Protein AF-L9WL77-F1 (afdb_monomer_lite)

Radius of gyration: 26.2 Å; chains: 1; bounding box: 69×54×65 Å

pLDDT: mean 80.89, std 22.7, range [30.05, 98.31]

Foldseek 3Di:
DDDDDDDDDDDDPPPPPVVPPPPPDDDVPPPPPPDDDDDDDDDDFDADVVVRPRVVVVVVSVVVVVVVCVVSVVVVVVVVVVVVVVVVVVVVVVVVVVLQVLCVVVVHDVVVVVCCVVVVDHPVVVVCVSCVVVVVVVVVVVVVVD

Secondary structure (DSSP, 8-state):
----------------GGGSS--S---TT---------PPPPP----BGGGTBTHHHHHHHHHHHHHHHHHHSHHHHHHHHHHHHHHHHHHHHHHHHHHHHHHHHTT-HHHHHHHHHHTSS-HHHHHHHHHHHHHHHHHHHHHTT-

InterPro domains:
  IPR027417 P-loop containing nucleoside triphosphate hydrolase [SSF52540] (39-131)

Sequence (146 aa):
LDSGDGYGGGGGGHHSQEVIDAHDDWDPEDDEPEDDAVSWTTPIVETVAIRAEGVDDLTGEFRAHREYLLESGEHADQVRQRYAEEIRTLLREDVHALLEDELAAAGGIDDLAEAVRQGETDPYSIASDILEPVEACVDELRVDGE

Structure (mmCIF, N/CA/C/O backbone):
data_AF-L9WL77-F1
#
_entry.id   AF-L9WL77-F1
#
loop_
_atom_site.group_PDB
_atom_site.id
_atom_site.type_symbol
_atom_site.label_atom_id
_atom_site.label_alt_id
_atom_site.label_comp_id
_atom_site.label_asym_id
_atom_site.label_entity_id
_atom_site.label_seq_id
_atom_site.pdbx_PDB_ins_code
_atom_site.Cartn_x
_atom_site.Cartn_y
_atom_site.Cartn_z
_atom_site.occupancy
_atom_site.B_iso_or_equiv
_atom_site.auth_seq_id
_atom_site.auth_comp_id
_atom_site.auth_asym_id
_atom_site.auth_atom_id
_atom_site.pdbx_PDB_model_num
ATOM 1 N N . LEU A 1 1 ? -33.276 25.788 -12.069 1.00 37.16 1 LEU A N 1
ATOM 2 C CA . LEU A 1 1 ? -32.039 26.073 -12.819 1.00 37.16 1 LEU A CA 1
ATOM 3 C C . LEU A 1 1 ? -31.050 26.483 -11.742 1.00 37.16 1 LEU A C 1
ATOM 5 O O . LEU A 1 1 ? -31.275 27.515 -11.137 1.00 37.16 1 LEU A O 1
ATOM 9 N N . ASP A 1 2 ? -30.103 25.676 -11.308 1.00 40.59 2 ASP A N 1
ATOM 10 C CA . ASP A 1 2 ? -29.411 24.577 -11.967 1.00 40.59 2 ASP A CA 1
ATOM 11 C C . ASP A 1 2 ? -28.818 23.670 -10.875 1.00 40.59 2 ASP A C 1
ATOM 13 O O . ASP A 1 2 ? -28.467 24.149 -9.796 1.00 40.59 2 ASP A O 1
ATOM 17 N N . SER A 1 3 ? -28.800 22.371 -11.147 1.00 42.88 3 SER A N 1
ATOM 18 C CA . SER A 1 3 ? -28.221 21.316 -10.316 1.00 42.88 3 SER A CA 1
ATOM 19 C C . SER A 1 3 ? -26.805 21.046 -10.811 1.00 42.88 3 SER A C 1
ATOM 21 O O . SER A 1 3 ? -26.585 21.053 -12.016 1.00 42.88 3 SER A O 1
ATOM 23 N N . GLY A 1 4 ? -25.868 20.738 -9.917 1.00 38.31 4 GLY A N 1
ATOM 24 C CA . GLY A 1 4 ? -24.507 20.388 -10.319 1.00 38.31 4 GLY A CA 1
ATOM 25 C C . GLY A 1 4 ? -23.731 19.690 -9.215 1.00 38.31 4 GLY A C 1
ATOM 26 O O . GLY A 1 4 ? -22.775 20.249 -8.694 1.00 38.31 4 GLY A O 1
ATOM 27 N N . ASP A 1 5 ? -24.181 18.489 -8.863 1.00 39.28 5 ASP A N 1
ATOM 28 C CA . ASP A 1 5 ? -23.380 17.459 -8.196 1.00 39.28 5 ASP A CA 1
ATOM 29 C C . ASP A 1 5 ? -22.664 16.636 -9.284 1.00 39.28 5 ASP A C 1
ATOM 31 O O . ASP A 1 5 ? -23.254 16.402 -10.346 1.00 39.28 5 ASP A O 1
ATOM 35 N N . GLY A 1 6 ? -21.419 16.201 -9.065 1.00 33.44 6 GLY A N 1
ATOM 36 C CA . GLY A 1 6 ? -20.696 15.404 -10.064 1.00 33.44 6 GLY A CA 1
ATOM 37 C C . GLY A 1 6 ? -19.195 15.236 -9.835 1.00 33.44 6 GLY A C 1
ATOM 38 O O . GLY A 1 6 ? -18.387 15.946 -10.427 1.00 33.44 6 GLY A O 1
ATOM 39 N N . TYR A 1 7 ? -18.852 14.246 -9.012 1.00 39.16 7 TYR A N 1
ATOM 40 C CA . TYR A 1 7 ? -17.526 13.655 -8.809 1.00 39.16 7 TYR A CA 1
ATOM 41 C C . TYR A 1 7 ? -16.873 13.076 -10.085 1.00 39.16 7 TYR A C 1
ATOM 43 O O . TYR A 1 7 ? -17.548 12.579 -10.984 1.00 39.16 7 TYR A O 1
ATOM 51 N N . GLY A 1 8 ? -15.536 13.021 -10.070 1.00 34.94 8 GLY A N 1
ATOM 52 C CA . GLY A 1 8 ? -14.677 12.166 -10.905 1.00 34.94 8 GLY A CA 1
ATOM 53 C C . GLY A 1 8 ? -13.213 12.539 -10.647 1.00 34.94 8 GLY A C 1
ATOM 54 O O . GLY A 1 8 ? -12.756 13.568 -11.126 1.00 34.94 8 GLY A O 1
ATOM 55 N N . GLY A 1 9 ? -12.503 11.873 -9.730 1.00 31.80 9 GLY A N 1
ATOM 56 C CA . GLY A 1 9 ? -11.868 10.575 -9.991 1.00 31.80 9 GLY A CA 1
ATOM 57 C C . GLY A 1 9 ? -10.630 10.822 -10.861 1.00 31.80 9 GLY A C 1
ATOM 58 O O . GLY A 1 9 ? -10.757 11.057 -12.053 1.00 31.80 9 GLY A O 1
ATOM 59 N N . GLY A 1 10 ? -9.432 10.961 -10.301 1.00 34.06 10 GLY A N 1
ATOM 60 C CA . GLY A 1 10 ? -8.690 9.834 -9.747 1.00 34.06 10 GLY A CA 1
ATOM 61 C C . GLY A 1 10 ? -7.585 9.475 -10.741 1.00 34.06 10 GLY A C 1
ATOM 62 O O . GLY A 1 10 ? -7.828 8.828 -11.751 1.00 34.06 10 GLY A O 1
ATOM 63 N N . GLY A 1 11 ? -6.381 9.966 -10.473 1.00 30.05 11 GLY A N 1
ATOM 64 C CA . GLY A 1 11 ? -5.178 9.725 -11.263 1.00 30.05 11 GLY A CA 1
ATOM 65 C C . GLY A 1 11 ? -3.968 10.061 -10.408 1.00 30.05 11 GLY A C 1
ATOM 66 O O . GLY A 1 11 ? -3.191 10.948 -10.745 1.00 30.05 11 GLY A O 1
ATOM 67 N N . GLY A 1 12 ? -3.897 9.428 -9.235 1.00 36.47 12 GLY A N 1
ATOM 68 C CA . GLY A 1 12 ? -2.766 9.522 -8.327 1.00 36.47 12 GLY A CA 1
ATOM 69 C C . GLY A 1 12 ? -1.535 8.929 -8.993 1.00 36.47 12 GLY A C 1
ATOM 70 O O . GLY A 1 12 ? -1.324 7.721 -8.969 1.00 36.47 12 GLY A O 1
ATOM 71 N N . GLY A 1 13 ? -0.721 9.787 -9.601 1.00 36.50 13 GLY A N 1
ATOM 72 C CA . GLY A 1 13 ? 0.672 9.469 -9.856 1.00 36.50 13 GLY A CA 1
ATOM 73 C C . GLY A 1 13 ? 1.379 9.387 -8.511 1.00 36.50 13 GLY A C 1
ATOM 74 O O . GLY A 1 13 ? 1.821 10.406 -7.989 1.00 36.50 13 GLY A O 1
ATOM 75 N N . HIS A 1 14 ? 1.469 8.184 -7.944 1.00 36.53 14 HIS A N 1
ATOM 76 C CA . HIS A 1 14 ? 2.419 7.869 -6.881 1.00 36.53 14 HIS A CA 1
ATOM 77 C C . HIS A 1 14 ? 3.830 7.898 -7.481 1.00 36.53 14 HIS A C 1
ATOM 79 O O . HIS A 1 14 ? 4.461 6.870 -7.709 1.00 36.53 14 HIS A O 1
ATOM 85 N N . HIS A 1 15 ? 4.326 9.095 -7.788 1.00 47.53 15 HIS A N 1
ATOM 86 C CA . HIS A 1 15 ? 5.761 9.295 -7.861 1.00 47.53 15 HIS A CA 1
ATOM 87 C C . HIS A 1 15 ? 6.251 9.269 -6.419 1.00 47.53 15 HIS A C 1
ATOM 89 O O . HIS A 1 15 ? 5.979 10.186 -5.648 1.00 47.53 15 HIS A O 1
ATOM 95 N N . SER A 1 16 ? 6.907 8.172 -6.054 1.00 41.25 16 SER A N 1
ATOM 96 C CA . SER A 1 16 ? 7.685 8.023 -4.830 1.00 41.25 16 SER A CA 1
ATOM 97 C C . SER A 1 16 ? 8.562 9.263 -4.625 1.00 41.25 16 SER A C 1
ATOM 99 O O . SER A 1 16 ? 9.600 9.410 -5.267 1.00 41.25 16 SER A O 1
ATOM 101 N N . GLN A 1 17 ? 8.142 10.168 -3.740 1.00 42.44 17 GLN A N 1
ATOM 102 C CA . GLN A 1 17 ? 8.957 11.301 -3.292 1.00 42.44 17 GLN A CA 1
ATOM 103 C C . GLN A 1 17 ? 10.157 10.858 -2.437 1.00 42.44 17 GLN A C 1
ATOM 105 O O . GLN A 1 17 ? 10.966 11.692 -2.056 1.00 42.44 17 GLN A O 1
ATOM 110 N N . GLU A 1 18 ? 10.333 9.559 -2.186 1.00 35.69 18 GLU A N 1
ATOM 111 C CA . GLU A 1 18 ? 11.461 9.031 -1.411 1.00 35.69 18 GLU A CA 1
ATOM 112 C C . GLU A 1 18 ? 12.813 9.077 -2.140 1.00 35.69 18 GLU A C 1
ATOM 114 O O . GLU A 1 18 ? 13.841 8.908 -1.497 1.00 35.69 18 GLU A O 1
ATOM 119 N N . VAL A 1 19 ? 12.859 9.357 -3.450 1.00 41.06 19 VAL A N 1
ATOM 120 C CA . VAL A 1 19 ? 14.140 9.425 -4.188 1.00 41.06 19 VAL A CA 1
ATOM 121 C C . VAL A 1 19 ? 14.737 10.832 -4.299 1.00 41.06 19 VAL A C 1
ATOM 123 O O . VAL A 1 19 ? 15.812 10.978 -4.869 1.00 41.06 19 VAL A O 1
ATOM 126 N N . ILE A 1 20 ? 14.068 11.878 -3.792 1.00 41.66 20 ILE A N 1
ATOM 127 C CA . ILE A 1 20 ? 14.484 13.272 -4.056 1.00 41.66 20 ILE A CA 1
ATOM 128 C C . ILE A 1 20 ? 15.245 13.923 -2.883 1.00 41.66 20 ILE A C 1
ATOM 130 O O . ILE A 1 20 ? 15.948 14.901 -3.108 1.00 41.66 20 ILE A O 1
ATOM 134 N N . ASP A 1 21 ? 15.200 13.358 -1.670 1.00 42.88 21 ASP A N 1
ATOM 135 C CA . ASP A 1 21 ? 15.864 13.935 -0.479 1.00 42.88 21 ASP A CA 1
ATOM 136 C C . ASP A 1 21 ? 17.174 13.228 -0.061 1.00 42.88 21 ASP A C 1
ATOM 138 O O . ASP A 1 21 ? 17.727 13.518 0.996 1.00 42.88 21 ASP A O 1
ATOM 142 N N . ALA A 1 22 ? 17.723 12.331 -0.888 1.00 45.69 22 ALA A N 1
ATOM 143 C CA . ALA A 1 22 ? 18.957 11.587 -0.588 1.00 45.69 22 ALA A CA 1
ATOM 144 C C . ALA A 1 22 ? 20.178 12.038 -1.419 1.00 45.69 22 ALA A C 1
ATOM 146 O O . ALA A 1 22 ? 21.009 11.212 -1.782 1.00 45.69 22 ALA A O 1
ATOM 147 N N . HIS A 1 23 ? 20.283 13.327 -1.767 1.00 51.12 23 HIS A N 1
ATOM 148 C CA . HIS A 1 23 ? 21.333 13.822 -2.674 1.00 51.12 23 HIS A CA 1
ATOM 149 C C . HIS A 1 23 ? 22.352 14.800 -2.063 1.00 51.12 23 HIS A C 1
ATOM 151 O O . HIS A 1 23 ? 23.101 15.417 -2.817 1.00 51.12 23 HIS A O 1
ATOM 157 N N . ASP A 1 24 ? 22.422 14.923 -0.735 1.00 49.88 24 ASP A N 1
ATOM 158 C CA . ASP A 1 24 ? 23.334 15.871 -0.061 1.00 49.88 24 ASP A CA 1
ATOM 159 C C . ASP A 1 24 ? 24.453 15.192 0.758 1.00 49.88 24 ASP A C 1
ATOM 161 O O . ASP A 1 24 ? 24.941 15.748 1.737 1.00 49.88 24 ASP A O 1
ATOM 165 N N . ASP A 1 25 ? 24.865 13.984 0.357 1.00 50.06 25 ASP A N 1
ATOM 166 C CA . ASP A 1 25 ? 26.063 13.314 0.891 1.00 50.06 25 ASP A CA 1
ATOM 167 C C . ASP A 1 25 ? 26.754 12.478 -0.198 1.00 50.06 25 ASP A C 1
ATOM 169 O O . ASP A 1 25 ? 26.876 11.260 -0.116 1.00 50.06 25 ASP A O 1
ATOM 173 N N . TRP A 1 26 ? 27.124 13.127 -1.305 1.00 57.94 26 TRP A N 1
ATOM 174 C CA . TRP A 1 26 ? 28.022 12.519 -2.287 1.00 57.94 26 TRP A CA 1
ATOM 175 C C . TRP A 1 26 ? 29.456 12.951 -1.969 1.00 57.94 26 TRP A C 1
ATOM 177 O O . TRP A 1 26 ? 29.856 14.070 -2.304 1.00 57.94 26 TRP A O 1
ATOM 187 N N . ASP A 1 27 ? 30.200 12.075 -1.292 1.00 52.53 27 ASP A N 1
ATOM 188 C CA . ASP A 1 27 ? 31.636 12.210 -1.043 1.00 52.53 27 ASP A CA 1
ATOM 189 C C . ASP A 1 27 ? 32.423 11.520 -2.178 1.00 52.53 27 ASP A C 1
ATOM 191 O O . ASP A 1 27 ? 32.344 10.300 -2.325 1.00 52.53 27 ASP A O 1
ATOM 195 N N . PRO A 1 28 ? 33.162 12.262 -3.024 1.00 51.75 28 PRO A N 1
ATOM 196 C CA . PRO A 1 28 ? 33.903 11.692 -4.149 1.00 51.75 28 PRO A CA 1
ATOM 197 C C . PRO A 1 28 ? 35.169 10.913 -3.739 1.00 51.75 28 PRO A C 1
ATOM 199 O O . PRO A 1 28 ? 35.890 10.454 -4.626 1.00 51.75 28 PRO A O 1
ATOM 202 N N . GLU A 1 29 ? 35.491 10.807 -2.444 1.00 48.25 29 GLU A N 1
ATOM 203 C CA . GLU A 1 29 ? 36.682 10.090 -1.957 1.00 48.25 29 GLU A CA 1
ATOM 204 C C . GLU A 1 29 ? 36.413 8.644 -1.487 1.00 48.25 29 GLU A C 1
ATOM 206 O O . GLU A 1 29 ? 37.375 7.945 -1.174 1.00 48.25 29 GLU A O 1
ATOM 211 N N . ASP A 1 30 ? 35.161 8.164 -1.510 1.00 49.72 30 ASP A N 1
ATOM 212 C CA . ASP A 1 30 ? 34.772 6.815 -1.038 1.00 49.72 30 ASP A CA 1
ATOM 213 C C . ASP A 1 30 ? 34.638 5.768 -2.172 1.00 49.72 30 ASP A C 1
ATOM 215 O O . ASP A 1 30 ? 33.979 4.740 -2.034 1.00 49.72 30 ASP A O 1
ATOM 219 N N . ASP A 1 31 ? 35.285 6.012 -3.319 1.00 53.22 31 ASP A N 1
ATOM 220 C CA . ASP A 1 31 ? 35.469 5.017 -4.388 1.00 53.22 31 ASP A CA 1
ATOM 221 C C . ASP A 1 31 ? 36.649 4.080 -4.039 1.00 53.22 31 ASP A C 1
ATOM 223 O O . ASP A 1 31 ? 37.685 4.054 -4.716 1.00 53.22 31 ASP A O 1
ATOM 227 N N . GLU A 1 32 ? 36.525 3.294 -2.963 1.00 53.25 32 GLU A N 1
ATOM 228 C CA . GLU A 1 32 ? 37.327 2.072 -2.838 1.00 53.25 32 GLU A CA 1
ATOM 229 C C . GLU A 1 32 ? 36.725 1.008 -3.777 1.00 53.25 32 GLU A C 1
ATOM 231 O O . GLU A 1 32 ? 35.556 0.649 -3.630 1.00 53.25 32 GLU A O 1
ATOM 236 N N . PRO A 1 33 ? 37.466 0.502 -4.783 1.00 49.09 33 PRO A N 1
ATOM 237 C CA . PRO A 1 33 ? 36.909 -0.428 -5.757 1.00 49.09 33 PRO A CA 1
ATOM 238 C C . PRO A 1 33 ? 36.717 -1.806 -5.115 1.00 49.09 33 PRO A C 1
ATOM 240 O O . PRO A 1 33 ? 37.643 -2.622 -5.085 1.00 49.09 33 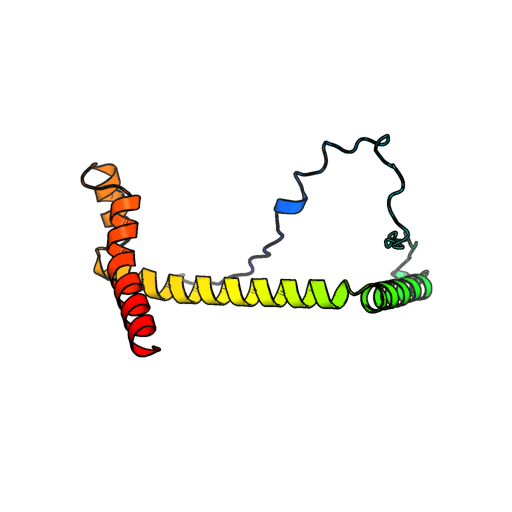PRO A O 1
ATOM 243 N N . GLU A 1 34 ? 35.510 -2.069 -4.617 1.00 51.78 34 GLU A N 1
ATOM 244 C CA . GLU A 1 34 ? 35.083 -3.396 -4.183 1.00 51.78 34 GLU A CA 1
ATOM 245 C C . GLU A 1 34 ? 34.265 -4.115 -5.271 1.00 51.78 34 GLU A C 1
ATOM 247 O O . GLU A 1 34 ? 33.139 -3.750 -5.594 1.00 51.78 34 GLU A O 1
ATOM 252 N N . ASP A 1 35 ? 34.886 -5.191 -5.760 1.00 45.59 35 ASP A N 1
ATOM 253 C CA . ASP A 1 35 ? 34.365 -6.362 -6.478 1.00 45.59 35 ASP A CA 1
ATOM 254 C C . ASP A 1 35 ? 33.847 -6.197 -7.925 1.00 45.59 35 ASP A C 1
ATOM 256 O O . ASP A 1 35 ? 33.088 -5.300 -8.279 1.00 45.59 35 ASP A O 1
ATOM 260 N N . ASP A 1 36 ? 34.282 -7.128 -8.780 1.00 49.41 36 ASP A N 1
ATOM 261 C CA . ASP A 1 36 ? 34.159 -7.164 -10.247 1.00 49.41 36 ASP A CA 1
ATOM 262 C C . ASP A 1 36 ? 32.712 -7.419 -10.753 1.00 49.41 36 ASP A C 1
ATOM 264 O O . ASP A 1 36 ? 32.470 -8.280 -11.606 1.00 49.41 36 ASP A O 1
ATOM 268 N N . ALA A 1 37 ? 31.721 -6.677 -10.256 1.00 56.66 37 ALA A N 1
ATOM 269 C CA . ALA A 1 37 ? 30.378 -6.621 -10.826 1.00 56.66 37 ALA A CA 1
ATOM 270 C C . ALA A 1 37 ? 30.253 -5.362 -11.693 1.00 56.66 37 ALA A C 1
ATOM 272 O O . ALA A 1 37 ? 30.210 -4.239 -11.199 1.00 56.66 37 ALA A O 1
ATOM 273 N N . VAL A 1 38 ? 30.214 -5.539 -13.015 1.00 66.56 38 VAL A N 1
ATOM 274 C CA . VAL A 1 38 ? 30.026 -4.437 -13.970 1.00 66.56 38 VAL A CA 1
ATOM 275 C C . VAL A 1 38 ? 28.681 -3.757 -13.684 1.00 66.56 38 VAL A C 1
ATOM 277 O O . VAL A 1 38 ? 27.632 -4.310 -14.001 1.00 66.56 38 VAL A O 1
ATOM 280 N N . SER A 1 39 ? 28.690 -2.571 -13.079 1.00 84.06 39 SER A N 1
ATOM 281 C CA . SER A 1 39 ? 27.496 -1.741 -12.892 1.00 84.06 39 SER A CA 1
ATOM 282 C C . SER A 1 39 ? 27.147 -1.001 -14.191 1.00 84.06 39 SER A C 1
ATOM 284 O O . SER A 1 39 ? 28.025 -0.643 -14.981 1.00 84.06 39 SER A O 1
ATOM 286 N N . TRP A 1 40 ? 25.852 -0.799 -14.466 1.00 92.75 40 TRP A N 1
ATOM 287 C CA . TRP A 1 40 ? 25.425 -0.095 -15.680 1.00 92.75 40 TRP A CA 1
ATOM 288 C C . TRP A 1 40 ? 25.608 1.418 -15.562 1.00 92.75 40 TRP A C 1
ATOM 290 O O . TRP A 1 40 ? 24.944 2.085 -14.768 1.00 92.75 40 TRP A O 1
ATOM 300 N N . THR A 1 41 ? 26.443 1.978 -16.434 1.00 93.81 41 THR A N 1
ATOM 301 C CA . THR A 1 41 ? 26.595 3.429 -16.590 1.00 93.81 41 THR A CA 1
ATOM 302 C C . THR A 1 41 ? 25.620 3.941 -17.644 1.00 93.81 41 THR A C 1
ATOM 304 O O . THR A 1 41 ? 25.709 3.567 -18.812 1.00 93.81 41 THR A O 1
ATOM 307 N N . THR A 1 42 ? 24.701 4.829 -17.254 1.00 93.69 42 THR A N 1
ATOM 308 C CA . THR A 1 42 ? 23.669 5.356 -18.165 1.00 93.69 42 THR A CA 1
ATOM 309 C C . THR A 1 42 ? 24.283 6.259 -19.251 1.00 93.69 42 THR A C 1
ATOM 311 O O . THR A 1 42 ? 24.845 7.305 -18.916 1.00 93.69 42 THR A O 1
ATOM 314 N N . PRO A 1 43 ? 24.163 5.912 -20.547 1.00 94.06 43 PRO A N 1
ATOM 315 C CA . PRO A 1 43 ? 24.727 6.703 -21.638 1.00 94.06 43 PRO A CA 1
ATOM 316 C C . PRO A 1 43 ? 23.871 7.939 -21.959 1.00 94.06 43 PRO A C 1
ATOM 318 O O . PRO A 1 43 ? 22.643 7.912 -21.86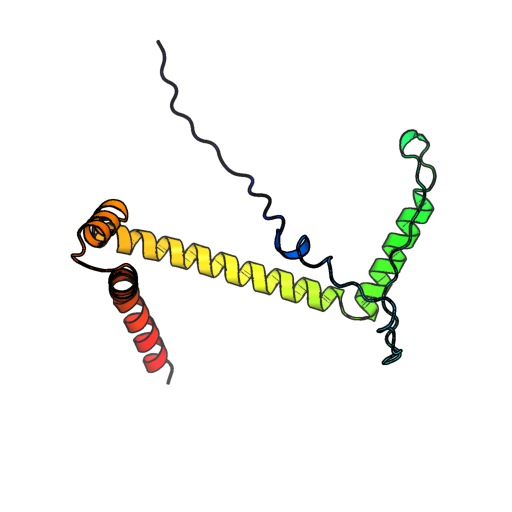6 1.00 94.06 43 PRO A O 1
ATOM 321 N N . ILE A 1 44 ? 24.517 9.023 -22.403 1.00 96.31 44 ILE A N 1
ATOM 322 C CA . ILE A 1 44 ? 23.847 10.229 -22.915 1.00 96.31 44 ILE A CA 1
ATOM 323 C C . ILE A 1 44 ? 23.887 10.195 -24.446 1.00 96.31 44 ILE A C 1
ATOM 325 O O . ILE A 1 44 ? 24.960 10.293 -25.039 1.00 96.31 44 ILE A O 1
ATOM 329 N N . VAL A 1 45 ? 22.715 10.088 -25.080 1.00 96.69 45 VAL A N 1
ATOM 330 C CA . VAL A 1 45 ? 22.568 10.030 -26.546 1.00 96.69 45 VAL A CA 1
ATOM 331 C C . VAL A 1 45 ? 21.876 11.294 -27.060 1.00 96.69 45 VAL A C 1
ATOM 333 O O . VAL A 1 45 ? 20.765 11.620 -26.638 1.00 96.69 45 VAL A O 1
ATOM 336 N N . GLU A 1 46 ? 22.515 12.010 -27.988 1.00 97.00 46 GLU A N 1
ATOM 337 C CA . GLU A 1 46 ? 21.915 13.169 -28.660 1.00 97.00 46 GLU A CA 1
ATOM 338 C C . GLU A 1 46 ? 20.863 12.718 -29.682 1.00 97.00 46 GLU A C 1
ATOM 340 O O . GLU A 1 46 ? 21.115 11.830 -30.494 1.00 97.00 46 GLU A O 1
ATOM 345 N N . THR A 1 47 ? 19.682 13.344 -29.670 1.00 97.25 47 THR A N 1
ATOM 346 C CA . THR A 1 47 ? 18.607 13.037 -30.625 1.00 97.25 47 THR A CA 1
ATOM 347 C C . THR A 1 47 ? 17.889 14.299 -31.106 1.00 97.25 47 THR A C 1
ATOM 349 O O . THR A 1 47 ? 17.692 15.253 -30.351 1.00 97.25 47 THR A O 1
ATOM 352 N N . VAL A 1 48 ? 17.441 14.297 -32.368 1.00 97.19 48 VAL A N 1
ATOM 353 C CA . VAL A 1 48 ? 16.585 15.353 -32.938 1.00 97.19 48 VAL A CA 1
ATOM 354 C C . VAL A 1 48 ? 15.330 14.719 -33.527 1.00 97.19 48 VAL A C 1
ATOM 356 O O . VAL A 1 48 ? 15.302 14.296 -34.684 1.00 97.19 48 VAL A O 1
ATOM 359 N N . ALA A 1 49 ? 14.251 14.702 -32.739 1.00 95.38 49 ALA A N 1
ATOM 360 C CA . ALA A 1 49 ? 13.010 13.998 -33.073 1.00 95.38 49 ALA A CA 1
ATOM 361 C C . ALA A 1 49 ? 12.415 14.397 -34.437 1.00 95.38 49 ALA A C 1
ATOM 363 O O . ALA A 1 49 ? 12.052 13.537 -35.234 1.00 95.38 49 ALA A O 1
ATOM 364 N N . ILE A 1 50 ? 12.372 15.698 -34.752 1.00 96.75 50 ILE A N 1
ATOM 365 C CA . ILE A 1 50 ? 11.803 16.202 -36.017 1.00 96.75 50 ILE A CA 1
ATOM 366 C C . ILE A 1 50 ? 12.618 15.818 -37.262 1.00 96.75 50 ILE A C 1
ATOM 368 O O . ILE A 1 50 ? 12.106 15.912 -38.375 1.00 96.75 50 ILE A O 1
ATOM 372 N N . ARG A 1 51 ? 13.881 15.415 -37.083 1.00 95.94 51 ARG A N 1
ATOM 373 C CA . ARG A 1 51 ? 14.771 14.955 -38.157 1.00 95.94 51 ARG A CA 1
ATOM 374 C C . ARG A 1 51 ? 15.025 13.449 -38.103 1.00 95.94 51 ARG A C 1
ATOM 376 O O . ARG A 1 51 ? 15.720 12.939 -38.971 1.00 95.94 51 ARG A O 1
ATOM 383 N N . ALA A 1 52 ? 14.451 12.755 -37.116 1.00 93.81 52 ALA A N 1
ATOM 384 C CA . ALA A 1 52 ? 14.734 11.355 -36.808 1.00 93.81 52 ALA A CA 1
ATOM 385 C C . ALA A 1 52 ? 16.242 11.055 -36.633 1.00 93.81 52 ALA A C 1
ATOM 387 O O . ALA A 1 52 ? 16.697 9.954 -36.923 1.00 93.81 52 ALA A O 1
ATOM 388 N N . GLU A 1 53 ? 17.020 12.029 -36.152 1.00 97.56 53 GLU A N 1
ATOM 389 C CA . GLU A 1 53 ? 18.460 11.871 -35.897 1.00 97.56 53 GLU A CA 1
ATOM 390 C C . GLU A 1 53 ? 18.683 11.272 -34.497 1.00 97.56 53 GLU A C 1
ATOM 392 O O . GLU A 1 53 ? 17.989 11.649 -33.549 1.00 97.56 53 GLU A O 1
ATOM 397 N N . GLY A 1 54 ? 19.634 10.338 -34.373 1.00 96.38 54 GLY A N 1
ATOM 398 C CA . GLY A 1 54 ? 20.010 9.679 -33.109 1.00 96.38 54 GLY A CA 1
ATOM 399 C C . GLY A 1 54 ? 19.037 8.599 -32.607 1.00 96.38 54 GLY A C 1
ATOM 400 O O . GLY A 1 54 ? 19.259 7.999 -31.559 1.00 96.38 54 GLY A O 1
ATOM 401 N N . VAL A 1 55 ? 17.952 8.320 -33.340 1.00 96.56 55 VAL A N 1
ATOM 402 C CA . VAL A 1 55 ? 16.927 7.340 -32.925 1.00 96.56 55 VAL A CA 1
ATOM 403 C C . VAL A 1 55 ? 17.464 5.905 -32.933 1.00 96.56 55 VAL A C 1
ATOM 405 O O . VAL A 1 55 ? 17.159 5.128 -32.024 1.00 96.56 55 VAL A O 1
ATOM 408 N N . ASP A 1 56 ? 18.264 5.549 -33.940 1.00 96.88 56 ASP A N 1
ATOM 409 C CA . ASP A 1 56 ? 18.868 4.215 -34.036 1.00 96.88 56 ASP A CA 1
ATOM 410 C C . ASP A 1 56 ? 19.876 3.977 -32.907 1.00 96.88 56 ASP A C 1
ATOM 412 O O . ASP A 1 56 ? 19.846 2.910 -32.289 1.00 96.88 56 ASP A O 1
ATOM 416 N N . ASP A 1 57 ? 20.682 4.992 -32.582 1.00 96.56 57 ASP A N 1
ATOM 417 C CA . ASP A 1 57 ? 21.652 4.955 -31.484 1.00 96.56 57 ASP A CA 1
ATOM 418 C C . ASP A 1 57 ? 20.939 4.788 -30.135 1.00 96.56 57 ASP A C 1
ATOM 420 O O . ASP A 1 57 ? 21.240 3.860 -29.387 1.00 96.56 57 ASP A O 1
ATOM 424 N N . LEU A 1 58 ? 19.894 5.586 -29.867 1.00 96.81 58 LEU A N 1
ATOM 425 C CA . LEU A 1 58 ? 19.069 5.454 -28.658 1.00 96.81 58 LEU A CA 1
ATOM 426 C C . LEU A 1 58 ? 18.452 4.053 -28.533 1.00 96.81 58 LEU A C 1
ATOM 428 O O . LEU A 1 58 ? 18.434 3.451 -27.460 1.00 96.81 58 LEU A O 1
ATOM 432 N N . THR A 1 59 ? 17.944 3.512 -29.642 1.00 97.50 59 THR A N 1
ATOM 433 C CA . THR A 1 59 ? 17.371 2.160 -29.656 1.00 97.50 59 THR A CA 1
ATOM 434 C C . THR A 1 59 ? 18.451 1.096 -29.432 1.00 97.50 59 THR A C 1
ATOM 436 O O . THR A 1 59 ? 18.167 0.049 -28.850 1.00 97.50 59 THR A O 1
ATOM 439 N N . GLY A 1 60 ? 19.682 1.341 -29.888 1.00 97.31 60 GLY A N 1
ATOM 440 C CA . GLY A 1 60 ? 20.863 0.540 -29.567 1.00 97.31 60 GLY A CA 1
ATOM 441 C C . GLY A 1 60 ? 21.104 0.472 -28.061 1.00 97.31 60 GLY A C 1
AT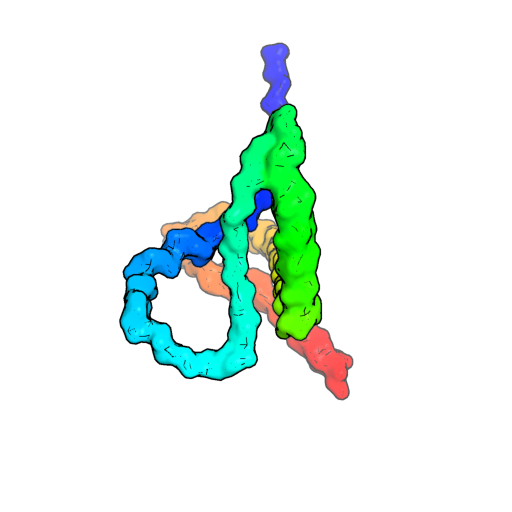OM 442 O O . GLY A 1 60 ? 21.118 -0.627 -27.507 1.00 97.31 60 GLY A O 1
ATOM 443 N N . GLU A 1 61 ? 21.159 1.626 -27.398 1.00 97.88 61 GLU A N 1
ATOM 444 C CA . GLU A 1 61 ? 21.360 1.705 -25.946 1.00 97.88 61 GLU A CA 1
ATOM 445 C C . GLU A 1 61 ? 20.224 1.041 -25.153 1.00 97.88 61 GLU A C 1
ATOM 447 O O . GLU A 1 61 ? 20.475 0.344 -24.173 1.00 97.88 61 GLU A O 1
ATOM 452 N N . PHE A 1 62 ? 18.968 1.140 -25.606 1.00 97.44 62 PHE A N 1
ATOM 453 C CA . PHE A 1 62 ? 17.863 0.401 -24.979 1.00 97.44 62 PHE A CA 1
ATOM 454 C C . PHE A 1 62 ? 18.027 -1.119 -25.059 1.00 97.44 62 PHE A C 1
ATOM 456 O O . PHE A 1 62 ? 17.629 -1.828 -24.131 1.00 97.44 62 PHE A O 1
ATOM 463 N N . ARG A 1 63 ? 18.587 -1.645 -26.155 1.00 97.69 63 ARG A N 1
ATOM 464 C CA . ARG A 1 63 ? 18.866 -3.085 -26.269 1.00 97.69 63 ARG A CA 1
ATOM 465 C C . ARG A 1 63 ? 20.015 -3.490 -25.353 1.00 97.69 63 ARG A C 1
ATOM 467 O O . ARG A 1 63 ? 19.858 -4.484 -24.653 1.00 97.69 63 ARG A O 1
ATOM 474 N N . ALA A 1 64 ? 21.094 -2.710 -25.325 1.00 96.56 64 ALA A N 1
ATOM 475 C CA . ALA A 1 64 ? 22.242 -2.962 -24.458 1.00 96.56 64 ALA A CA 1
ATOM 476 C C . ALA A 1 64 ? 21.844 -2.938 -22.973 1.00 96.56 64 ALA A C 1
ATOM 478 O O . ALA A 1 64 ? 22.163 -3.863 -22.234 1.00 96.56 64 ALA A O 1
ATOM 479 N N . HIS A 1 65 ? 21.037 -1.957 -22.556 1.00 96.38 65 HIS A N 1
ATOM 480 C CA . HIS A 1 65 ? 20.527 -1.897 -21.186 1.00 96.38 65 HIS A CA 1
ATOM 481 C C . HIS A 1 65 ? 19.618 -3.087 -20.855 1.00 96.38 65 HIS A C 1
ATOM 483 O O . HIS A 1 65 ? 19.688 -3.647 -19.766 1.00 96.38 65 HIS A O 1
ATOM 489 N N . ARG A 1 66 ? 18.767 -3.515 -21.798 1.00 94.94 66 ARG A N 1
ATOM 490 C CA . ARG A 1 66 ? 17.935 -4.708 -21.601 1.00 94.94 66 ARG A CA 1
ATOM 491 C C . ARG A 1 66 ? 18.779 -5.972 -21.448 1.00 94.94 66 ARG A C 1
ATOM 493 O O . ARG A 1 66 ? 18.412 -6.823 -20.646 1.00 94.94 66 ARG A O 1
ATOM 500 N N . GLU A 1 67 ? 19.832 -6.122 -22.244 1.00 95.88 67 GLU A N 1
ATOM 501 C CA . GLU A 1 67 ? 20.755 -7.256 -22.156 1.00 95.88 67 GLU A CA 1
ATOM 502 C C . GLU A 1 67 ? 21.450 -7.271 -20.800 1.00 95.88 67 GLU A C 1
ATOM 504 O O . GLU A 1 67 ? 21.333 -8.272 -20.099 1.00 95.88 67 GLU A O 1
ATOM 509 N N . TYR A 1 68 ? 21.996 -6.127 -20.374 1.00 95.06 68 TYR A N 1
ATOM 510 C CA . TYR A 1 68 ? 22.521 -5.940 -19.025 1.00 95.06 68 TYR A CA 1
ATOM 511 C C . TYR A 1 68 ? 21.517 -6.413 -17.970 1.00 95.06 68 TYR A C 1
ATOM 513 O O . TYR A 1 68 ? 21.786 -7.397 -17.298 1.00 95.06 68 TYR A O 1
ATOM 521 N N . LEU A 1 69 ? 20.313 -5.826 -17.912 1.00 95.00 69 LEU A N 1
ATOM 522 C CA . LEU A 1 69 ? 19.311 -6.151 -16.885 1.00 95.00 69 LEU A CA 1
ATOM 523 C C . LEU A 1 69 ? 18.932 -7.643 -16.833 1.00 95.00 69 LEU A C 1
ATOM 525 O O . LEU A 1 69 ? 18.478 -8.129 -15.794 1.00 95.00 69 LEU A O 1
ATOM 529 N N . LEU A 1 70 ? 19.033 -8.359 -17.956 1.00 94.00 70 LEU A N 1
ATOM 530 C CA . LEU A 1 70 ? 18.777 -9.797 -18.018 1.00 94.00 70 LEU A CA 1
ATOM 531 C C . LEU A 1 70 ? 19.980 -10.621 -17.550 1.00 94.00 70 LEU A C 1
ATOM 533 O O . LEU A 1 70 ? 19.778 -11.620 -16.864 1.00 94.00 70 LEU A O 1
ATOM 537 N N . GLU A 1 71 ? 21.195 -10.233 -17.938 1.00 94.19 71 GLU A N 1
ATOM 538 C CA . GLU A 1 71 ? 22.435 -10.934 -17.592 1.00 94.19 71 GLU A CA 1
ATOM 539 C C . GLU A 1 71 ? 22.829 -10.731 -16.132 1.00 94.19 71 GLU A C 1
ATOM 541 O O . GLU A 1 71 ? 23.263 -11.680 -15.478 1.00 94.19 71 GLU A O 1
ATOM 546 N N . SER A 1 72 ? 22.643 -9.521 -15.613 1.00 93.88 72 SER A N 1
ATOM 547 C CA . SER A 1 72 ? 22.989 -9.168 -14.242 1.00 93.88 72 SER A CA 1
ATOM 548 C C . SER A 1 72 ? 21.906 -9.604 -13.232 1.00 93.88 72 SER A C 1
ATOM 550 O O . SER A 1 72 ? 22.216 -9.898 -12.081 1.00 93.88 72 SER A O 1
ATOM 552 N N . GLY A 1 73 ? 20.658 -9.808 -13.686 1.00 92.81 73 GLY A N 1
ATOM 553 C CA . GLY A 1 73 ? 19.544 -10.340 -12.881 1.00 92.81 73 GLY A CA 1
ATOM 554 C C . GLY A 1 73 ? 18.576 -9.281 -12.335 1.00 92.81 73 GLY A C 1
ATOM 555 O O . GLY A 1 73 ? 17.470 -9.612 -11.897 1.00 92.81 73 GLY A O 1
ATOM 556 N N . GLU A 1 74 ? 18.919 -8.004 -12.461 1.00 92.12 74 GLU A N 1
ATOM 557 C CA . GLU A 1 74 ? 18.187 -6.841 -11.954 1.00 92.12 74 GLU A CA 1
ATOM 558 C C . GLU A 1 74 ? 16.773 -6.769 -12.526 1.00 92.12 74 GLU A C 1
ATOM 560 O O . GLU A 1 74 ? 15.855 -6.339 -11.832 1.00 92.12 74 GLU A O 1
ATOM 565 N N . HIS A 1 75 ? 16.543 -7.234 -13.760 1.00 92.69 75 HIS A N 1
ATOM 566 C CA . HIS A 1 75 ? 15.187 -7.320 -14.304 1.00 92.69 75 HIS A CA 1
ATOM 567 C C . HIS A 1 75 ? 14.293 -8.231 -13.452 1.00 92.69 75 HIS A C 1
ATOM 569 O O . HIS A 1 75 ? 13.146 -7.888 -13.163 1.00 92.69 75 HIS A O 1
ATOM 575 N N . ALA A 1 76 ? 14.795 -9.403 -13.055 1.00 93.75 76 ALA A N 1
ATOM 576 C CA . ALA A 1 76 ? 14.030 -10.346 -12.246 1.00 93.75 76 ALA A CA 1
ATOM 577 C C . ALA A 1 76 ? 13.772 -9.782 -10.842 1.00 93.75 76 ALA A C 1
ATOM 579 O O . ALA A 1 76 ? 12.659 -9.907 -10.327 1.00 93.75 76 ALA A O 1
ATOM 580 N N . ASP A 1 77 ? 14.763 -9.104 -10.263 1.00 94.31 77 ASP A N 1
ATOM 581 C CA . ASP A 1 77 ? 14.634 -8.431 -8.972 1.00 94.31 77 ASP A CA 1
ATOM 582 C C . ASP A 1 77 ? 13.615 -7.291 -9.010 1.00 94.31 77 ASP A C 1
ATOM 584 O O . ASP A 1 77 ? 12.721 -7.239 -8.164 1.00 94.31 77 ASP A O 1
ATOM 588 N N . GLN A 1 78 ? 13.670 -6.432 -10.030 1.00 93.94 78 GLN A N 1
ATOM 589 C CA . GLN A 1 78 ? 12.711 -5.343 -10.230 1.00 93.94 78 GLN A CA 1
ATOM 590 C C . GLN A 1 78 ? 11.286 -5.869 -10.420 1.00 93.94 78 GLN A C 1
ATOM 592 O O . GLN A 1 78 ? 10.338 -5.321 -9.857 1.00 93.94 78 GLN A O 1
ATOM 597 N N . VAL A 1 79 ? 11.113 -6.937 -11.205 1.00 96.00 79 VAL A N 1
ATOM 598 C CA . VAL A 1 79 ? 9.803 -7.566 -11.413 1.00 96.00 79 VAL A CA 1
ATOM 599 C C . VAL A 1 79 ? 9.274 -8.162 -10.111 1.00 96.00 79 VAL A C 1
ATOM 601 O O . VAL A 1 79 ? 8.111 -7.936 -9.774 1.00 96.00 79 VAL A O 1
ATOM 604 N N . ARG A 1 80 ? 10.116 -8.868 -9.345 1.00 97.19 80 ARG A N 1
ATOM 605 C CA . ARG A 1 80 ? 9.737 -9.382 -8.024 1.00 97.19 80 ARG A CA 1
ATOM 606 C C . ARG A 1 80 ? 9.328 -8.243 -7.093 1.00 97.19 80 ARG A C 1
ATOM 608 O O . ARG A 1 80 ? 8.292 -8.362 -6.448 1.00 97.19 80 ARG A O 1
ATOM 615 N N . GLN A 1 81 ? 10.103 -7.159 -7.033 1.00 96.75 81 GLN A N 1
ATOM 616 C CA . GLN A 1 81 ? 9.788 -6.012 -6.182 1.00 96.75 81 GLN A CA 1
ATOM 617 C C . GLN A 1 81 ? 8.453 -5.383 -6.580 1.00 96.75 81 GLN A C 1
ATOM 619 O O . GLN A 1 81 ? 7.615 -5.154 -5.715 1.00 96.75 81 GLN A O 1
ATOM 624 N N . ARG A 1 82 ? 8.217 -5.174 -7.883 1.00 97.12 82 ARG A N 1
ATOM 625 C CA . ARG A 1 82 ? 6.949 -4.631 -8.388 1.00 97.12 82 ARG A CA 1
ATOM 626 C C . ARG A 1 82 ? 5.762 -5.477 -7.941 1.00 97.12 82 ARG A C 1
ATOM 628 O O . ARG A 1 82 ? 4.805 -4.926 -7.414 1.00 97.12 82 ARG A O 1
ATOM 635 N N . TYR A 1 83 ? 5.834 -6.796 -8.118 1.00 97.94 83 TYR A N 1
ATOM 636 C CA . TYR A 1 83 ? 4.752 -7.682 -7.690 1.00 97.94 83 TYR A CA 1
ATOM 637 C C . TYR A 1 83 ? 4.608 -7.747 -6.170 1.00 97.94 83 TYR A C 1
ATOM 639 O O . TYR A 1 83 ? 3.491 -7.832 -5.673 1.00 97.94 83 TYR A O 1
ATOM 647 N N . ALA A 1 84 ? 5.710 -7.683 -5.420 1.00 97.69 84 ALA A N 1
ATOM 648 C CA . ALA A 1 84 ? 5.647 -7.615 -3.966 1.00 97.69 84 ALA A CA 1
ATOM 649 C C . ALA A 1 84 ? 4.918 -6.346 -3.498 1.00 97.69 84 ALA A C 1
ATOM 651 O O . ALA A 1 84 ? 4.063 -6.442 -2.620 1.00 97.69 84 ALA A O 1
ATOM 652 N N . GLU A 1 85 ? 5.201 -5.187 -4.100 1.00 97.69 85 GLU A N 1
ATOM 653 C CA . GLU A 1 85 ? 4.472 -3.954 -3.783 1.00 97.69 85 GLU A CA 1
ATOM 654 C C . GLU A 1 85 ? 3.013 -4.007 -4.222 1.00 97.69 85 GLU A C 1
ATOM 656 O O . GLU A 1 85 ? 2.142 -3.606 -3.460 1.00 97.69 85 GLU A O 1
ATOM 661 N N . GLU A 1 86 ? 2.722 -4.561 -5.399 1.00 97.69 86 GLU A N 1
ATOM 662 C CA . GLU A 1 86 ? 1.345 -4.734 -5.866 1.00 97.69 86 GLU A CA 1
ATOM 663 C C . GLU A 1 86 ? 0.527 -5.588 -4.888 1.00 97.69 86 GLU A C 1
ATOM 665 O O . GLU A 1 86 ? -0.562 -5.190 -4.480 1.00 97.69 86 GLU A O 1
ATOM 670 N N . ILE A 1 87 ? 1.084 -6.714 -4.429 1.00 97.88 87 ILE A N 1
ATOM 671 C CA . ILE A 1 87 ? 0.452 -7.566 -3.414 1.00 97.88 87 ILE A CA 1
ATOM 672 C C . ILE A 1 87 ? 0.223 -6.788 -2.112 1.00 97.88 87 ILE A C 1
ATOM 674 O O . ILE A 1 87 ? -0.864 -6.867 -1.543 1.00 97.88 87 ILE A O 1
ATOM 678 N N . ARG A 1 88 ? 1.216 -6.029 -1.628 1.00 97.94 88 ARG A N 1
ATOM 679 C CA . ARG A 1 88 ? 1.066 -5.236 -0.396 1.00 97.94 88 ARG A CA 1
ATOM 680 C C . ARG A 1 88 ? -0.011 -4.166 -0.532 1.00 97.94 88 ARG A C 1
ATOM 682 O O . ARG A 1 88 ? -0.791 -4.003 0.400 1.00 97.94 88 ARG A O 1
ATOM 689 N N . THR A 1 89 ? -0.064 -3.459 -1.660 1.00 97.69 89 THR A N 1
ATOM 690 C CA . THR A 1 89 ? -1.082 -2.435 -1.920 1.00 97.69 89 THR A CA 1
ATOM 691 C C . THR A 1 89 ? -2.475 -3.043 -1.927 1.00 97.69 89 THR A C 1
ATOM 693 O O . THR A 1 89 ? -3.322 -2.572 -1.175 1.00 97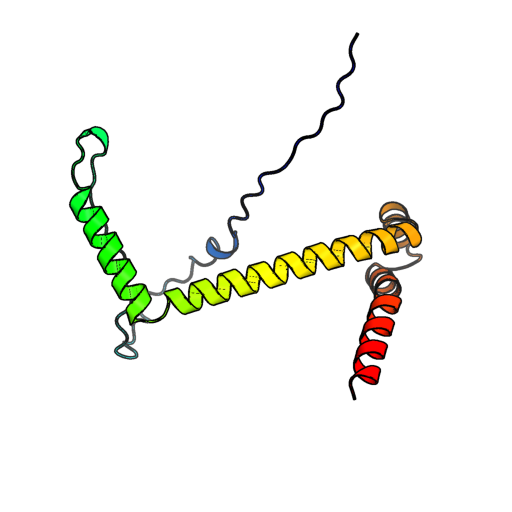.69 89 THR A O 1
ATOM 696 N N . LEU A 1 90 ? -2.688 -4.125 -2.683 1.00 97.56 90 LEU A N 1
ATOM 697 C CA . LEU A 1 90 ? -3.988 -4.799 -2.752 1.00 97.56 90 LEU A CA 1
ATOM 698 C C . LEU A 1 90 ? -4.455 -5.262 -1.368 1.00 97.56 90 LEU A C 1
ATOM 700 O O . LEU A 1 90 ? -5.573 -4.969 -0.962 1.00 97.56 90 LEU A O 1
ATOM 704 N N . LEU A 1 91 ? -3.572 -5.907 -0.599 1.00 96.62 91 LEU A N 1
ATOM 705 C CA . LEU A 1 91 ? -3.900 -6.334 0.763 1.00 96.62 91 LEU A CA 1
ATOM 706 C C . LEU A 1 91 ? -4.247 -5.150 1.675 1.00 96.62 91 LEU A C 1
ATOM 708 O O . LEU A 1 91 ? -5.151 -5.256 2.499 1.00 96.62 91 LEU A O 1
ATOM 712 N N . ARG A 1 92 ? -3.536 -4.024 1.550 1.00 96.50 92 ARG A N 1
ATOM 713 C CA . ARG A 1 92 ? -3.785 -2.833 2.370 1.00 96.50 92 ARG A CA 1
ATOM 714 C C . ARG A 1 92 ? -5.115 -2.172 2.013 1.00 96.50 92 ARG A C 1
ATOM 716 O O . ARG A 1 92 ? -5.806 -1.726 2.920 1.00 96.50 92 ARG A O 1
ATOM 723 N N . GLU A 1 93 ? -5.467 -2.127 0.731 1.00 96.88 93 GLU A N 1
ATOM 724 C CA . GLU A 1 93 ? -6.752 -1.611 0.242 1.00 96.88 93 GLU A CA 1
ATOM 725 C C . GLU A 1 93 ? -7.923 -2.492 0.693 1.00 96.88 93 GLU A C 1
ATOM 727 O O . GLU A 1 93 ? -8.902 -1.974 1.231 1.00 96.88 93 GLU A O 1
ATOM 732 N N . ASP A 1 94 ? -7.795 -3.813 0.555 1.00 94.88 94 ASP A N 1
ATOM 733 C CA . ASP A 1 94 ? -8.833 -4.764 0.962 1.00 94.88 94 ASP A CA 1
ATOM 734 C C . ASP A 1 94 ? -9.072 -4.720 2.478 1.00 94.88 94 ASP A C 1
ATOM 736 O O . ASP A 1 94 ? -10.213 -4.633 2.931 1.00 94.88 94 ASP A O 1
ATOM 740 N N . VAL A 1 95 ? -8.000 -4.721 3.282 1.00 93.06 95 VAL A N 1
ATOM 741 C CA . VAL A 1 95 ? -8.114 -4.594 4.744 1.00 93.06 95 VAL A CA 1
ATOM 742 C C . VAL A 1 95 ? -8.699 -3.237 5.127 1.00 93.06 95 VAL A C 1
ATOM 744 O O . VAL A 1 95 ? -9.552 -3.180 6.006 1.00 93.06 95 VAL A O 1
ATOM 747 N N . HIS A 1 96 ? -8.294 -2.151 4.464 1.00 93.44 96 HIS A N 1
ATOM 748 C CA . HIS A 1 96 ? -8.856 -0.827 4.726 1.00 93.44 96 HIS A CA 1
ATOM 749 C C . HIS A 1 96 ? -10.371 -0.801 4.502 1.00 93.44 96 HIS A C 1
ATOM 751 O O . HIS A 1 96 ? -11.096 -0.283 5.343 1.00 93.44 96 HIS A O 1
ATOM 757 N N . ALA A 1 97 ? -10.864 -1.410 3.420 1.00 91.69 97 ALA A N 1
ATOM 758 C CA . ALA A 1 97 ? -12.298 -1.492 3.155 1.00 91.69 97 ALA A CA 1
ATOM 759 C C . ALA A 1 97 ? -13.065 -2.248 4.255 1.00 91.69 97 ALA A C 1
ATOM 761 O O . ALA A 1 97 ? -14.148 -1.819 4.637 1.00 91.69 97 ALA A O 1
ATOM 762 N N . LEU A 1 98 ? -12.494 -3.331 4.796 1.00 90.94 98 LEU A N 1
ATOM 763 C CA . LEU A 1 98 ? -13.091 -4.058 5.923 1.00 90.94 98 LEU A CA 1
ATOM 764 C C . LEU A 1 98 ? -13.117 -3.210 7.203 1.00 90.94 98 LEU A C 1
ATOM 766 O O . LEU A 1 98 ? -14.110 -3.206 7.922 1.00 90.94 98 LEU A O 1
ATOM 770 N N . LEU A 1 99 ? -12.038 -2.474 7.483 1.00 91.81 99 LEU A N 1
ATOM 771 C CA . LEU A 1 99 ? -11.943 -1.632 8.678 1.00 91.81 99 LEU A CA 1
ATOM 772 C C . LEU A 1 99 ? -12.863 -0.406 8.621 1.00 91.81 99 LEU A C 1
ATOM 774 O O . LEU A 1 99 ? -13.299 0.057 9.669 1.00 91.81 99 LEU A O 1
ATOM 778 N N . GLU A 1 100 ? -13.182 0.114 7.434 1.00 91.69 100 GLU A N 1
ATOM 779 C CA . GLU A 1 100 ? -14.164 1.197 7.271 1.00 91.69 100 GLU A CA 1
ATOM 780 C C . GLU A 1 100 ? -15.566 0.777 7.745 1.00 91.69 100 GLU A C 1
ATOM 782 O O . GLU A 1 100 ? -16.251 1.558 8.411 1.00 91.69 100 GLU A O 1
ATOM 787 N N . ASP A 1 101 ? -15.976 -0.466 7.474 1.00 89.69 101 ASP A N 1
ATOM 788 C CA . ASP A 1 101 ? -17.256 -0.998 7.956 1.00 89.69 101 ASP A CA 1
ATOM 789 C C . ASP A 1 101 ? -17.271 -1.117 9.495 1.00 89.69 101 ASP A C 1
ATOM 791 O O . ASP A 1 101 ? -18.256 -0.739 10.140 1.00 89.69 101 ASP A O 1
ATOM 795 N N . GLU A 1 102 ? -16.165 -1.562 10.101 1.00 90.69 102 GLU A N 1
ATOM 796 C CA . GLU A 1 102 ? -16.016 -1.646 11.564 1.00 90.69 102 GLU A CA 1
ATOM 797 C C . GLU A 1 102 ? -15.962 -0.259 12.222 1.00 90.69 102 GLU A C 1
ATOM 799 O O . GLU A 1 102 ? -16.613 -0.016 13.241 1.00 90.69 102 GLU A O 1
ATOM 804 N N . LEU A 1 103 ? -15.258 0.698 11.610 1.00 91.75 103 LEU A N 1
ATOM 805 C CA . LEU A 1 103 ? -15.243 2.095 12.048 1.00 91.75 103 LEU A CA 1
ATOM 806 C C . LEU A 1 103 ? -16.649 2.691 12.020 1.00 91.75 103 LEU A C 1
ATOM 808 O O . LEU A 1 103 ? -17.050 3.350 12.980 1.00 91.75 103 LEU A O 1
ATOM 812 N N . ALA A 1 104 ? -17.416 2.445 10.955 1.00 91.44 104 ALA A N 1
ATOM 813 C CA . ALA A 1 104 ? -18.801 2.892 10.860 1.00 91.44 104 ALA A CA 1
ATOM 814 C C . ALA A 1 104 ? -19.681 2.263 11.955 1.00 91.44 104 ALA A C 1
ATOM 816 O O . ALA A 1 104 ? -20.506 2.959 12.553 1.00 91.44 104 ALA A O 1
ATOM 817 N N . ALA A 1 105 ? -19.484 0.978 12.267 1.00 90.44 105 ALA A N 1
ATOM 818 C CA . ALA A 1 105 ? -20.188 0.294 13.352 1.00 90.44 105 ALA A CA 1
ATOM 819 C C . ALA A 1 105 ? -19.825 0.848 14.745 1.00 90.44 105 ALA A C 1
ATOM 821 O O . ALA A 1 105 ? -20.689 0.912 15.623 1.00 90.44 105 ALA A O 1
ATOM 822 N N . ALA A 1 106 ? -18.585 1.307 14.930 1.00 90.12 106 ALA A N 1
ATOM 823 C CA . ALA A 1 106 ? -18.090 1.921 16.163 1.00 90.12 106 ALA A CA 1
ATOM 824 C C . ALA A 1 106 ? -18.491 3.401 16.352 1.00 90.12 106 ALA A C 1
ATOM 826 O O . ALA A 1 106 ? -18.096 4.022 17.337 1.00 90.12 106 ALA A O 1
ATOM 827 N N . GLY A 1 107 ? -19.290 3.968 15.440 1.00 91.19 107 GLY A N 1
ATOM 828 C CA . GLY A 1 107 ? -19.775 5.356 15.499 1.00 91.19 107 GLY A CA 1
ATOM 829 C C . GLY A 1 107 ? -19.229 6.263 14.393 1.00 91.19 107 GLY A C 1
ATOM 830 O O . GLY A 1 107 ? -19.714 7.376 14.218 1.00 91.19 107 GLY A O 1
ATOM 831 N N . GLY A 1 108 ? -18.282 5.778 13.592 1.00 94.94 108 GLY A N 1
ATOM 832 C CA . GLY A 1 108 ? -17.658 6.526 12.508 1.00 94.94 108 GLY A CA 1
ATOM 833 C C . GLY A 1 108 ? -16.497 7.406 12.970 1.00 94.94 108 GLY A C 1
ATOM 834 O O . GLY A 1 108 ? -16.329 7.719 14.149 1.00 94.94 108 GLY A O 1
ATOM 835 N N . ILE A 1 109 ? -15.668 7.814 12.008 1.00 94.50 109 ILE A N 1
ATOM 836 C CA . ILE A 1 109 ? -14.395 8.487 12.292 1.00 94.50 109 ILE A CA 1
ATOM 837 C C . ILE A 1 109 ? -14.562 9.834 13.011 1.00 94.50 109 ILE A C 1
ATOM 839 O O . ILE A 1 109 ? -13.751 10.163 13.873 1.00 94.50 109 ILE A O 1
ATOM 843 N N . ASP A 1 110 ? -15.612 10.598 12.696 1.00 96.31 110 ASP A N 1
ATOM 844 C CA . ASP A 1 110 ? -15.827 11.932 13.266 1.00 96.31 110 ASP A CA 1
ATOM 845 C C . ASP A 1 110 ? -16.164 11.867 14.764 1.00 96.31 110 ASP A C 1
ATOM 847 O O . ASP A 1 110 ? -15.580 12.605 15.561 1.00 96.31 110 ASP A O 1
ATOM 851 N N . ASP A 1 111 ? -17.048 10.950 15.162 1.00 96.44 111 ASP A N 1
ATOM 852 C CA . ASP A 1 111 ? -17.441 10.766 16.563 1.00 96.44 111 ASP A CA 1
ATOM 853 C C . ASP A 1 111 ? -16.270 10.217 17.393 1.00 96.44 111 ASP A C 1
ATOM 855 O O . ASP A 1 111 ? -16.007 10.684 18.504 1.00 96.44 111 ASP A O 1
ATOM 859 N N . LEU A 1 112 ? -15.503 9.281 16.824 1.00 96.06 112 LEU A N 1
ATOM 860 C CA . LEU A 1 112 ? -14.292 8.744 17.445 1.00 96.06 112 LEU A CA 1
ATOM 861 C C . LEU A 1 112 ? -13.216 9.828 17.621 1.00 96.06 112 LEU A C 1
ATOM 863 O O . LEU A 1 112 ? -12.620 9.951 18.694 1.00 96.06 112 LEU A O 1
ATOM 867 N N . ALA A 1 113 ? -12.989 10.663 16.603 1.00 97.38 113 ALA A N 1
ATOM 868 C CA . ALA A 1 113 ? -12.054 11.783 16.685 1.00 97.38 113 ALA A CA 1
ATOM 869 C C . ALA A 1 113 ? -12.488 12.817 17.737 1.00 97.38 113 ALA A C 1
ATOM 871 O O . ALA A 1 113 ? -11.653 13.384 18.449 1.00 97.38 113 ALA A O 1
ATOM 872 N N . GLU A 1 114 ? -13.792 13.043 17.873 1.00 98.25 114 GLU A N 1
ATOM 873 C CA . GLU A 1 114 ? -14.359 13.941 18.868 1.00 98.25 114 GLU A CA 1
ATOM 874 C C . GLU A 1 114 ? -14.197 13.396 20.299 1.00 98.25 114 GLU A C 1
ATOM 876 O O . GLU A 1 114 ? -13.808 14.154 21.192 1.00 98.25 114 GLU A O 1
ATOM 881 N N . ALA A 1 115 ? -14.376 12.089 20.516 1.00 97.31 115 ALA A N 1
ATOM 882 C CA . ALA A 1 115 ? -14.106 11.434 21.801 1.00 97.31 115 ALA A CA 1
ATOM 883 C C . ALA A 1 115 ? -12.628 11.566 22.217 1.00 97.31 115 ALA A C 1
ATOM 885 O O . ALA A 1 115 ? -12.316 11.889 23.369 1.00 97.31 115 ALA A O 1
ATOM 886 N N . VAL A 1 116 ? -11.700 11.417 21.262 1.00 98.06 116 VAL A N 1
ATOM 887 C CA . VAL A 1 116 ? -10.266 11.683 21.485 1.00 98.06 116 VAL A CA 1
ATOM 888 C C . VAL A 1 116 ? -10.032 13.144 21.858 1.00 98.06 116 VAL A C 1
ATOM 890 O O . VAL A 1 116 ? -9.327 13.445 22.823 1.00 98.06 116 VAL A O 1
ATOM 893 N N . ARG A 1 117 ? -10.642 14.082 21.124 1.00 98.31 117 ARG A N 1
ATOM 894 C CA . ARG A 1 117 ? -10.505 15.524 21.379 1.00 98.31 117 ARG A CA 1
ATOM 895 C C . ARG A 1 117 ? -11.020 15.920 22.768 1.00 98.31 117 ARG A C 1
ATOM 897 O O . ARG A 1 117 ? -10.503 16.868 23.364 1.00 98.31 117 ARG A O 1
ATOM 904 N 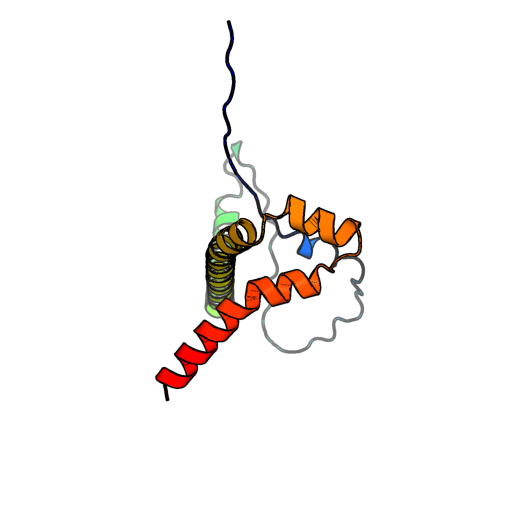N . GLN A 1 118 ? -12.040 15.227 23.272 1.00 98.25 118 GLN A N 1
ATOM 905 C CA . GLN A 1 118 ? -12.601 15.420 24.611 1.00 98.25 118 GLN A CA 1
ATOM 906 C C . GLN A 1 118 ? -11.805 14.704 25.717 1.00 98.25 118 GLN A C 1
ATOM 908 O O . GLN A 1 118 ? -12.011 14.999 26.896 1.00 98.25 118 GLN A O 1
ATOM 913 N N . GLY A 1 119 ? -10.854 13.836 25.358 1.00 97.44 119 GLY A N 1
ATOM 914 C CA . GLY A 1 119 ? -10.031 13.073 26.299 1.00 97.44 119 GLY A CA 1
ATOM 915 C C . GLY A 1 119 ? -10.753 11.875 26.915 1.00 97.44 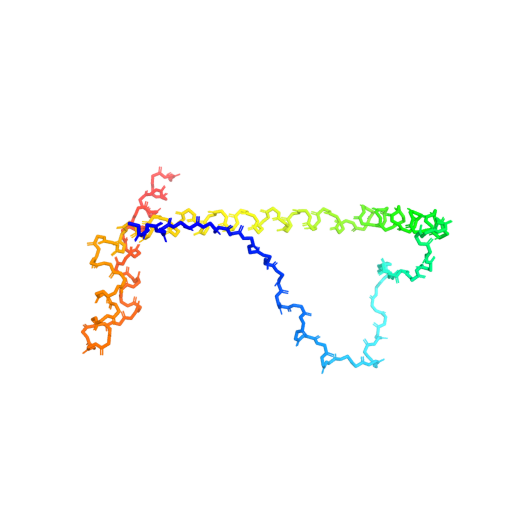119 GLY A C 1
ATOM 916 O O . GLY A 1 119 ? -10.373 11.424 27.994 1.00 97.44 119 GLY A O 1
ATOM 917 N N . GLU A 1 120 ? -11.806 11.388 26.262 1.00 97.75 120 GLU A N 1
ATOM 918 C CA . GLU A 1 120 ? -12.588 10.227 26.702 1.00 97.75 120 GLU A CA 1
ATOM 919 C C . GLU A 1 120 ? -11.894 8.909 26.337 1.00 97.75 120 GLU A C 1
ATOM 921 O O . GLU A 1 120 ? -12.022 7.916 27.050 1.00 97.75 120 GLU A O 1
ATOM 926 N N . THR A 1 121 ? -11.127 8.927 25.248 1.00 97.00 121 THR A N 1
ATOM 927 C CA . THR A 1 121 ? -10.283 7.832 24.764 1.00 97.00 121 THR A CA 1
ATOM 928 C C . THR A 1 121 ? -9.057 8.406 24.042 1.00 97.00 121 THR A C 1
ATOM 930 O O . THR A 1 121 ? -8.861 9.625 23.997 1.00 97.00 121 THR A O 1
ATOM 933 N N . ASP A 1 122 ? -8.224 7.546 23.470 1.00 97.75 122 ASP A N 1
ATOM 934 C CA . ASP A 1 122 ? -7.076 7.917 22.650 1.00 97.75 122 ASP A CA 1
ATOM 935 C C . ASP A 1 122 ? -7.042 7.109 21.334 1.00 97.75 122 ASP A C 1
ATOM 937 O O . ASP A 1 122 ? -7.669 6.049 21.242 1.00 97.75 122 ASP A O 1
ATOM 941 N N . PRO A 1 123 ? -6.321 7.582 20.297 1.00 96.06 123 PRO A N 1
ATOM 942 C CA . PRO A 1 123 ? -6.311 6.928 18.989 1.00 96.06 123 PRO A CA 1
ATOM 943 C C . PRO A 1 123 ? -5.812 5.478 19.004 1.00 96.06 123 PRO A C 1
ATOM 945 O O . PRO A 1 123 ? -6.238 4.687 18.167 1.00 96.06 123 PRO A O 1
ATOM 948 N N . TYR A 1 124 ? -4.914 5.118 19.927 1.00 96.44 124 TYR A N 1
ATOM 949 C CA . TYR A 1 124 ? -4.358 3.766 20.006 1.00 96.44 124 TYR A CA 1
ATOM 950 C C . TYR A 1 124 ? -5.338 2.800 20.659 1.00 96.44 124 TYR A C 1
ATOM 952 O O . TYR A 1 124 ? -5.447 1.661 20.206 1.00 96.44 124 TYR A O 1
ATOM 960 N N . SER A 1 125 ? -6.068 3.259 21.679 1.00 96.38 125 SER A N 1
ATOM 961 C CA . SER A 1 125 ? -7.161 2.487 22.275 1.00 96.38 125 SER A CA 1
ATOM 962 C C . SER A 1 125 ? -8.238 2.194 21.227 1.00 96.38 125 SER A C 1
ATOM 964 O O . SER A 1 125 ? -8.553 1.031 21.005 1.00 96.38 125 SER A O 1
ATOM 966 N N . ILE A 1 126 ? -8.687 3.209 20.472 1.00 95.06 126 ILE A N 1
ATOM 967 C CA . ILE A 1 126 ? -9.649 3.011 19.370 1.00 95.06 126 ILE A CA 1
ATOM 968 C C . ILE A 1 126 ? -9.115 2.012 18.339 1.00 95.06 126 ILE A C 1
ATOM 970 O O . ILE A 1 126 ? -9.821 1.086 17.962 1.00 95.06 126 ILE A O 1
ATOM 974 N N . ALA A 1 127 ? -7.872 2.179 17.876 1.00 94.62 127 ALA A N 1
ATOM 975 C CA . ALA A 1 127 ? -7.293 1.263 16.896 1.00 94.62 127 ALA A CA 1
ATOM 976 C C . ALA A 1 127 ? -7.229 -0.182 17.417 1.00 94.62 127 ALA A C 1
ATOM 978 O O . ALA A 1 127 ? -7.493 -1.106 16.657 1.00 94.62 127 ALA A O 1
ATOM 979 N N . SER A 1 128 ? -6.909 -0.372 18.700 1.00 94.50 128 SER A N 1
ATOM 980 C CA . SER A 1 128 ? -6.872 -1.701 19.322 1.00 94.50 128 SER A CA 1
ATOM 981 C C . SER A 1 128 ? -8.268 -2.318 19.386 1.00 94.50 128 SER A C 1
ATOM 983 O O . SER A 1 128 ? -8.438 -3.459 18.973 1.00 94.50 128 SER A O 1
ATOM 985 N N . ASP A 1 129 ? -9.269 -1.546 19.816 1.00 93.12 129 ASP A N 1
ATOM 986 C CA . ASP A 1 129 ? -10.659 -2.005 19.908 1.00 93.12 129 ASP A CA 1
ATOM 987 C C . ASP A 1 129 ? -11.220 -2.396 18.528 1.00 93.12 129 ASP A C 1
ATOM 989 O O . ASP A 1 129 ? -11.912 -3.402 18.392 1.00 93.12 129 ASP A O 1
ATOM 993 N N . ILE A 1 130 ? -10.890 -1.630 17.481 1.00 92.88 130 ILE A N 1
ATOM 994 C CA . ILE A 1 130 ? -11.297 -1.927 16.098 1.00 92.88 130 ILE A CA 1
ATOM 995 C C . ILE A 1 130 ? -10.576 -3.167 15.543 1.00 92.88 130 ILE A C 1
ATOM 997 O O . ILE A 1 130 ? -11.150 -3.908 14.745 1.00 92.88 130 ILE A O 1
ATOM 1001 N N . LEU A 1 131 ? -9.320 -3.403 15.931 1.00 92.50 131 LEU A N 1
ATOM 1002 C CA . LEU A 1 131 ? -8.531 -4.538 15.443 1.00 92.50 131 LEU A CA 1
ATOM 1003 C C . LEU A 1 131 ? -8.804 -5.843 16.201 1.00 92.50 131 LEU A C 1
ATOM 1005 O O . LEU A 1 131 ? -8.602 -6.910 15.621 1.00 92.50 131 LEU A O 1
ATOM 1009 N N . GLU A 1 132 ? -9.293 -5.787 17.441 1.00 92.06 132 GLU A N 1
ATOM 1010 C CA . GLU A 1 132 ? -9.534 -6.965 18.290 1.00 92.06 132 GLU A CA 1
ATOM 1011 C C . GLU A 1 132 ? -10.340 -8.081 17.583 1.00 92.06 132 GLU A C 1
ATOM 1013 O O . GLU A 1 132 ? -9.897 -9.236 17.605 1.00 92.06 132 GLU A O 1
ATOM 1018 N N . PRO A 1 133 ? -11.462 -7.807 16.879 1.00 88.56 133 PRO A N 1
ATOM 1019 C CA . PRO A 1 133 ? -12.209 -8.853 16.174 1.00 88.56 133 PRO A CA 1
ATOM 1020 C C . PRO A 1 133 ? -11.411 -9.505 15.036 1.00 88.56 133 PRO A C 1
ATOM 1022 O O . PRO A 1 133 ? -11.549 -10.703 14.774 1.00 88.56 133 PRO A O 1
ATOM 1025 N N . VAL A 1 134 ? -10.568 -8.722 14.356 1.00 88.94 134 VAL A N 1
ATOM 1026 C CA . VAL A 1 134 ? -9.720 -9.202 13.260 1.00 88.94 134 VAL A CA 1
ATOM 1027 C C . VAL A 1 134 ? -8.619 -10.104 13.810 1.00 88.94 134 VAL A C 1
ATOM 1029 O O . VAL A 1 134 ? -8.395 -11.187 13.271 1.00 88.94 134 VAL A O 1
ATOM 1032 N N . GLU A 1 135 ? -7.965 -9.695 14.899 1.00 91.50 135 GLU A N 1
ATOM 1033 C CA . GLU A 1 135 ? -6.940 -10.495 15.575 1.00 91.50 135 GLU A CA 1
ATOM 1034 C C . GLU A 1 135 ? -7.503 -11.843 16.039 1.00 91.50 135 GLU A C 1
ATOM 1036 O O . GLU A 1 135 ? -6.925 -12.886 15.724 1.00 91.50 135 GLU A O 1
ATOM 1041 N N . ALA A 1 136 ? -8.679 -11.837 16.677 1.00 91.38 136 ALA A N 1
ATOM 1042 C CA . ALA A 1 136 ? -9.352 -13.054 17.124 1.00 91.38 136 ALA A CA 1
ATOM 1043 C C . ALA A 1 136 ? -9.654 -14.021 15.965 1.00 91.38 136 ALA A C 1
ATOM 1045 O O . ALA A 1 136 ? -9.352 -15.210 16.053 1.00 91.38 136 ALA A O 1
ATOM 1046 N N . CYS A 1 137 ? -10.190 -13.514 14.850 1.00 90.94 137 CYS A N 1
ATOM 1047 C CA . CYS A 1 137 ? -10.481 -14.318 13.661 1.00 90.94 137 CYS A CA 1
ATOM 1048 C C . CYS A 1 137 ? -9.212 -14.950 13.062 1.00 90.94 137 CYS A C 1
ATOM 1050 O O . CYS A 1 137 ? -9.190 -16.135 12.722 1.00 90.94 137 CYS A O 1
ATOM 1052 N N . VAL A 1 138 ? -8.128 -14.175 12.945 1.00 92.12 138 VAL A N 1
ATOM 1053 C CA . VAL A 1 138 ? -6.861 -14.683 12.400 1.00 92.12 138 VAL A CA 1
ATOM 1054 C C . VAL A 1 138 ? -6.247 -15.739 13.325 1.00 92.12 138 VAL A C 1
ATOM 1056 O O . VAL A 1 138 ? -5.680 -16.717 12.833 1.00 92.12 138 VAL A O 1
ATOM 1059 N N . ASP A 1 139 ? -6.364 -15.577 14.640 1.00 93.44 139 ASP A N 1
ATOM 1060 C CA . ASP A 1 139 ? -5.882 -16.565 15.604 1.00 93.44 139 ASP A CA 1
ATOM 1061 C C . ASP A 1 139 ? -6.697 -17.865 15.566 1.00 93.44 139 ASP A C 1
ATOM 1063 O O . ASP A 1 139 ? -6.102 -18.944 15.578 1.00 93.44 139 ASP A O 1
ATOM 1067 N N . GLU A 1 140 ? -8.022 -17.796 15.413 1.00 92.69 140 GLU A N 1
ATOM 1068 C CA . GLU A 1 140 ? -8.867 -18.982 15.194 1.00 92.69 140 GLU A CA 1
ATOM 1069 C C . GLU A 1 140 ? -8.449 -19.753 13.929 1.00 92.69 140 GLU A C 1
ATOM 1071 O O . GLU A 1 140 ? -8.236 -20.967 13.977 1.00 92.69 140 GLU A O 1
ATOM 1076 N N . LEU A 1 141 ? -8.221 -19.049 12.814 1.00 89.94 141 LEU A N 1
ATOM 1077 C CA . LEU A 1 141 ? -7.777 -19.660 11.555 1.00 89.94 141 LEU A CA 1
ATOM 1078 C C . LEU A 1 141 ? -6.403 -20.340 11.653 1.00 89.94 141 LEU A C 1
ATOM 1080 O O . LEU A 1 141 ? -6.139 -21.293 10.917 1.00 89.94 141 LEU A O 1
ATOM 1084 N N . ARG A 1 142 ? -5.509 -19.854 12.524 1.00 88.38 142 ARG A N 1
ATOM 1085 C CA . ARG A 1 142 ? -4.204 -20.493 12.767 1.00 88.38 142 ARG A CA 1
ATOM 1086 C C . ARG A 1 142 ? -4.360 -21.809 13.519 1.00 88.38 142 ARG A C 1
ATOM 1088 O O . ARG A 1 142 ? -3.720 -22.783 13.138 1.00 88.38 142 ARG A O 1
ATOM 1095 N N . VAL A 1 143 ? -5.229 -21.837 14.529 1.00 77.50 143 VAL A N 1
ATOM 1096 C CA . VAL A 1 143 ? -5.485 -23.021 15.364 1.00 77.50 143 VAL A CA 1
ATOM 1097 C C . VAL A 1 143 ? -6.150 -24.146 14.566 1.00 77.50 143 VAL A C 1
ATOM 1099 O O . VAL A 1 143 ? -5.825 -25.311 14.772 1.00 77.50 143 VAL A O 1
ATOM 1102 N N . ASP A 1 144 ? -7.031 -23.820 13.618 1.00 70.12 144 ASP A N 1
ATOM 1103 C CA . ASP A 1 144 ? -7.690 -24.814 12.756 1.00 70.12 144 ASP A CA 1
ATOM 1104 C C . ASP A 1 144 ? -6.750 -25.457 11.711 1.00 70.12 144 ASP A C 1
ATOM 1106 O O . ASP A 1 144 ? -7.100 -26.463 11.084 1.00 70.12 144 ASP A O 1
ATOM 1110 N N . GLY A 1 145 ? -5.569 -24.872 11.489 1.00 63.28 145 GLY A N 1
ATOM 1111 C CA . GLY A 1 145 ? -4.572 -25.337 10.522 1.00 63.28 145 GLY A CA 1
ATOM 1112 C C . GLY A 1 145 ? -3.527 -26.322 11.066 1.00 63.28 145 GLY A C 1
ATOM 1113 O O . GLY A 1 145 ? -2.730 -26.828 10.269 1.00 63.28 145 GLY A O 1
ATOM 1114 N N . GLU A 1 146 ? -3.510 -26.580 12.379 1.00 54.62 146 GLU A N 1
ATOM 1115 C CA . GLU A 1 146 ? -2.578 -27.481 13.093 1.00 54.62 146 GLU A CA 1
ATOM 1116 C C . GLU A 1 146 ? -3.164 -28.884 13.343 1.00 54.62 146 GLU A C 1
ATOM 1118 O O . GLU A 1 146 ? -2.393 -29.869 13.213 1.00 54.62 146 GLU A O 1
#

Organism: NCBI:txid1227499